Protein AF-A0A2W6DF46-F1 (afdb_monomer_lite)

pLDDT: mean 82.82, std 15.35, range [42.97, 96.5]

Radius of gyration: 14.91 Å; chains: 1; bounding box: 31×35×41 Å

Sequence (98 aa):
MARRPVRIRTDLEILARSDDLELLRAVQKGRVLRGPTGDDTAIMAGHYLDGDSIRLQLRWLVRDELIVMPISGPPSLAPRGRRLLTVANGEIAAPAPD

Structure (mmCIF, N/CA/C/O backbone):
data_AF-A0A2W6DF46-F1
#
_entry.id   AF-A0A2W6DF46-F1
#
loop_
_atom_site.group_PDB
_atom_site.id
_atom_site.type_symbol
_atom_site.label_atom_id
_atom_site.label_alt_id
_atom_site.label_comp_id
_atom_site.label_asym_id
_atom_site.label_entity_id
_atom_site.label_seq_id
_atom_site.pdbx_PDB_ins_code
_atom_site.Cartn_x
_atom_site.Cartn_y
_atom_site.Cartn_z
_atom_site.occupancy
_atom_site.B_iso_or_equiv
_atom_site.auth_seq_id
_atom_site.auth_comp_id
_atom_site.auth_asym_id
_atom_site.auth_atom_id
_atom_site.pdbx_PDB_model_num
ATOM 1 N N . MET A 1 1 ? -12.887 28.446 -13.295 1.00 54.44 1 MET A N 1
ATOM 2 C CA . MET A 1 1 ? -13.363 27.156 -12.746 1.00 54.44 1 MET A CA 1
ATOM 3 C C . MET A 1 1 ? -12.642 26.899 -11.431 1.00 54.44 1 MET A C 1
ATOM 5 O O . MET A 1 1 ? -11.432 26.712 -11.452 1.00 54.44 1 MET A O 1
ATOM 9 N N . ALA A 1 2 ? -13.334 26.960 -10.292 1.00 53.44 2 ALA A N 1
ATOM 10 C CA . ALA A 1 2 ? -12.725 26.618 -9.007 1.00 53.44 2 ALA A CA 1
ATOM 11 C C . ALA A 1 2 ? -12.440 25.105 -8.972 1.00 53.44 2 ALA A C 1
ATOM 13 O O . ALA A 1 2 ? -13.347 24.301 -9.185 1.00 53.44 2 ALA A O 1
ATOM 14 N N . ARG A 1 3 ? -11.181 24.702 -8.751 1.00 56.25 3 ARG A N 1
ATOM 15 C CA . ARG A 1 3 ? -10.835 23.292 -8.518 1.00 56.25 3 ARG A CA 1
ATOM 16 C C . ARG A 1 3 ? -11.441 22.878 -7.178 1.00 56.25 3 ARG A C 1
ATOM 18 O O . ARG A 1 3 ? -11.097 23.453 -6.150 1.00 56.25 3 ARG A O 1
ATOM 25 N N . ARG A 1 4 ? -12.348 21.898 -7.192 1.00 56.78 4 ARG A N 1
ATOM 26 C CA . ARG A 1 4 ? -12.908 21.298 -5.973 1.00 56.78 4 ARG A CA 1
ATOM 27 C C . ARG A 1 4 ? -11.746 20.765 -5.114 1.00 56.78 4 ARG A C 1
ATOM 29 O O . ARG A 1 4 ? -10.876 20.095 -5.679 1.00 56.78 4 ARG A O 1
ATOM 36 N N . PRO A 1 5 ? -11.690 21.059 -3.802 1.00 62.12 5 PRO A N 1
ATOM 37 C CA . PRO A 1 5 ? -10.628 20.544 -2.949 1.00 62.12 5 PRO A CA 1
ATOM 38 C C . PRO A 1 5 ? -10.674 19.018 -2.961 1.00 62.12 5 PRO A C 1
ATOM 40 O O . PRO A 1 5 ? -11.726 18.403 -2.773 1.00 62.12 5 PRO A O 1
ATOM 43 N N . VAL A 1 6 ? -9.530 18.410 -3.251 1.00 70.81 6 VAL A N 1
ATOM 44 C CA . VAL A 1 6 ? -9.389 16.959 -3.293 1.00 70.81 6 VAL A CA 1
ATOM 45 C C . VAL A 1 6 ? -9.236 16.474 -1.852 1.00 70.81 6 VAL A C 1
ATOM 47 O O . VAL A 1 6 ? -8.240 16.777 -1.205 1.00 70.81 6 VAL A O 1
ATOM 50 N N . ARG A 1 7 ? -10.243 15.762 -1.339 1.00 86.31 7 ARG A N 1
ATOM 51 C CA . ARG A 1 7 ? -10.276 15.246 0.039 1.00 86.31 7 ARG A CA 1
ATOM 52 C C . ARG A 1 7 ? -9.339 14.039 0.206 1.00 86.31 7 ARG A C 1
ATOM 54 O O . ARG A 1 7 ? -9.327 13.153 -0.649 1.00 86.31 7 ARG A O 1
ATOM 61 N N . ILE A 1 8 ? -8.608 14.002 1.325 1.00 89.00 8 ILE A N 1
ATOM 62 C CA . ILE A 1 8 ? -7.852 12.831 1.798 1.00 89.00 8 ILE A CA 1
ATOM 63 C C . ILE A 1 8 ? -8.842 11.797 2.346 1.00 89.00 8 ILE A C 1
ATOM 65 O O . ILE A 1 8 ? -9.727 12.145 3.134 1.00 89.00 8 ILE A O 1
ATOM 69 N N . ARG A 1 9 ? -8.705 10.538 1.919 1.00 91.69 9 ARG A N 1
ATOM 70 C CA . ARG A 1 9 ? -9.567 9.437 2.386 1.00 91.69 9 ARG A CA 1
ATOM 71 C C . ARG A 1 9 ? -9.285 9.098 3.852 1.00 91.69 9 ARG A C 1
ATOM 73 O O . ARG A 1 9 ? -8.132 9.163 4.281 1.00 91.69 9 ARG A O 1
ATOM 80 N N . THR A 1 10 ? -10.310 8.733 4.617 1.00 92.62 10 THR A N 1
ATOM 81 C CA . THR A 1 10 ? -10.173 8.295 6.019 1.00 92.62 10 THR A CA 1
ATOM 82 C C . THR A 1 10 ? -9.660 6.860 6.107 1.00 92.62 10 THR A C 1
ATOM 84 O O . THR A 1 10 ? -9.711 6.107 5.136 1.00 92.62 10 THR A O 1
ATOM 87 N N . ASP A 1 11 ? -9.175 6.465 7.285 1.00 92.06 11 ASP A N 1
ATOM 88 C CA . ASP A 1 11 ? -8.691 5.100 7.528 1.00 92.06 11 ASP A CA 1
ATOM 89 C C . ASP A 1 11 ? -9.785 4.054 7.264 1.00 92.06 11 ASP A C 1
ATOM 91 O O . ASP A 1 11 ? -9.522 3.049 6.612 1.00 92.06 11 ASP A O 1
ATOM 95 N N . LEU A 1 12 ? -11.027 4.328 7.680 1.00 89.62 12 LEU A N 1
ATOM 96 C CA . LEU A 1 12 ? -12.180 3.455 7.430 1.00 89.62 12 LEU A CA 1
ATOM 97 C C . LEU A 1 12 ? -12.507 3.330 5.935 1.00 89.62 12 LEU A C 1
ATOM 99 O O . LEU A 1 12 ? -12.769 2.229 5.455 1.00 89.62 12 LEU A O 1
ATOM 103 N N . GLU A 1 13 ? -12.450 4.435 5.184 1.00 92.38 13 GLU A N 1
ATOM 104 C CA . GLU A 1 13 ? -12.674 4.426 3.730 1.00 92.38 13 GLU A CA 1
ATOM 105 C C . GLU A 1 13 ? -11.617 3.593 2.992 1.00 92.38 13 GLU A C 1
ATOM 107 O O . GLU A 1 13 ? -11.927 2.973 1.976 1.00 92.38 13 GLU A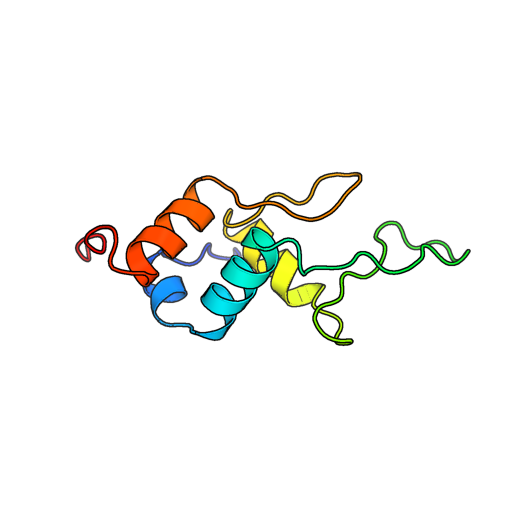 O 1
ATOM 112 N N . ILE A 1 14 ? -10.379 3.572 3.492 1.00 92.00 14 ILE A N 1
ATOM 113 C CA . ILE A 1 14 ? -9.282 2.786 2.916 1.00 92.00 14 ILE A CA 1
ATOM 114 C C . ILE A 1 14 ? -9.400 1.313 3.321 1.00 92.00 14 ILE A C 1
ATOM 116 O O . ILE A 1 14 ? -9.277 0.437 2.471 1.00 92.00 14 ILE A O 1
ATOM 120 N N . LEU A 1 15 ? -9.686 1.027 4.595 1.00 91.31 15 LEU A N 1
ATOM 121 C CA . LEU A 1 15 ? -9.873 -0.340 5.098 1.00 91.31 15 LEU A CA 1
ATOM 122 C C . LEU A 1 15 ? -11.040 -1.061 4.412 1.00 91.31 15 LEU A C 1
ATOM 124 O O . LEU A 1 15 ? -10.997 -2.278 4.253 1.00 91.31 15 LEU A O 1
ATOM 128 N N . ALA A 1 16 ? -12.054 -0.320 3.961 1.00 91.81 16 ALA A N 1
ATOM 129 C CA . ALA A 1 16 ? -13.174 -0.862 3.198 1.00 91.81 16 ALA A CA 1
ATOM 130 C C . ALA A 1 16 ? -12.815 -1.273 1.752 1.00 91.81 16 ALA A C 1
ATOM 132 O O . ALA A 1 16 ? -13.659 -1.843 1.060 1.00 91.81 16 ALA A O 1
ATOM 133 N N . ARG A 1 17 ? -11.602 -0.976 1.260 1.00 90.62 17 ARG A N 1
ATOM 134 C CA . ARG A 1 17 ? -11.185 -1.228 -0.129 1.00 90.62 17 ARG A CA 1
ATOM 135 C C . ARG A 1 17 ? -10.046 -2.245 -0.190 1.00 90.62 17 ARG A C 1
ATOM 137 O O . ARG A 1 17 ? -8.897 -1.922 0.107 1.00 90.62 17 ARG A O 1
ATOM 144 N N . SER A 1 18 ? -10.357 -3.457 -0.651 1.00 88.56 18 SER A N 1
ATOM 145 C CA . SER A 1 18 ? -9.386 -4.550 -0.827 1.00 88.56 18 SER A CA 1
ATOM 146 C C . SER A 1 18 ? -8.189 -4.143 -1.685 1.00 88.56 18 SER A C 1
ATOM 148 O O . SER A 1 18 ? -7.052 -4.393 -1.298 1.00 88.56 18 SER A O 1
ATOM 150 N N . ASP A 1 19 ? -8.433 -3.447 -2.795 1.00 92.44 19 ASP A N 1
ATOM 151 C CA . ASP A 1 19 ? -7.399 -3.131 -3.787 1.00 92.44 19 ASP A CA 1
ATOM 152 C C . ASP A 1 19 ? -6.323 -2.188 -3.228 1.00 92.44 19 ASP A C 1
ATOM 154 O O . ASP A 1 19 ? -5.136 -2.333 -3.524 1.00 92.44 19 ASP A O 1
ATOM 158 N N . ASP A 1 20 ? -6.722 -1.226 -2.385 1.00 93.31 20 ASP A N 1
ATOM 159 C CA . ASP A 1 20 ? -5.780 -0.311 -1.737 1.00 93.31 20 ASP A CA 1
ATOM 160 C C . ASP A 1 20 ? -4.885 -1.089 -0.755 1.00 93.31 20 ASP A C 1
ATOM 162 O O . ASP A 1 20 ? -3.668 -0.892 -0.725 1.00 93.31 20 ASP A O 1
ATOM 166 N N . LEU A 1 21 ? -5.460 -2.025 0.009 1.00 94.88 21 LEU A N 1
ATOM 167 C CA . LEU A 1 21 ? -4.716 -2.869 0.948 1.00 94.88 21 LEU A CA 1
ATOM 168 C C . LEU A 1 21 ? -3.781 -3.851 0.233 1.00 94.88 21 LEU A C 1
ATOM 170 O O . LEU A 1 21 ? -2.644 -4.047 0.663 1.00 94.88 21 LEU A O 1
ATOM 174 N N . GLU A 1 22 ? -4.221 -4.453 -0.868 1.00 94.75 22 GLU A N 1
ATOM 175 C CA . GLU A 1 22 ? -3.389 -5.331 -1.692 1.00 94.75 22 GLU A CA 1
ATOM 176 C C . GLU A 1 22 ? -2.204 -4.583 -2.296 1.00 94.75 22 GLU A C 1
ATOM 178 O O . GLU A 1 22 ? -1.071 -5.073 -2.243 1.00 94.75 22 GLU A O 1
ATOM 183 N N . LEU A 1 23 ? -2.429 -3.360 -2.778 1.00 94.81 23 LEU A N 1
ATOM 184 C CA . LEU A 1 23 ? -1.356 -2.525 -3.295 1.00 94.81 23 LEU A CA 1
ATOM 185 C C . LEU A 1 23 ? -0.376 -2.107 -2.189 1.00 94.81 23 LEU A C 1
ATOM 187 O O . LEU A 1 23 ? 0.837 -2.153 -2.398 1.00 94.81 23 LEU A O 1
ATOM 191 N N . LEU A 1 24 ? -0.857 -1.779 -0.986 1.00 95.94 24 LEU A N 1
ATOM 192 C CA . LEU A 1 24 ? 0.017 -1.525 0.165 1.00 95.94 24 LEU A CA 1
ATOM 193 C C . LEU A 1 24 ? 0.848 -2.763 0.535 1.00 95.94 24 LEU A C 1
ATOM 195 O O . LEU A 1 24 ? 2.047 -2.634 0.787 1.00 95.94 24 LEU A O 1
ATOM 199 N N . ARG A 1 25 ? 0.265 -3.970 0.501 1.00 96.12 25 ARG A N 1
ATOM 200 C CA . ARG A 1 25 ? 1.008 -5.231 0.698 1.00 96.12 25 ARG A CA 1
ATOM 201 C C . ARG A 1 25 ? 2.050 -5.449 -0.398 1.00 96.12 25 ARG A C 1
ATOM 203 O O . ARG A 1 25 ? 3.153 -5.908 -0.107 1.00 96.12 25 ARG A O 1
ATOM 210 N N . ALA A 1 26 ? 1.735 -5.119 -1.650 1.00 95.38 26 ALA A N 1
ATOM 211 C CA . ALA A 1 26 ? 2.684 -5.214 -2.756 1.00 95.38 26 ALA A CA 1
ATOM 212 C C . ALA A 1 26 ? 3.870 -4.254 -2.573 1.00 95.38 26 ALA A C 1
ATOM 214 O O . ALA A 1 26 ? 5.017 -4.658 -2.770 1.00 95.38 26 ALA A O 1
ATOM 215 N N . VAL A 1 27 ? 3.611 -3.021 -2.123 1.00 94.88 27 VAL A N 1
ATOM 216 C CA . VAL A 1 27 ? 4.650 -2.043 -1.760 1.00 94.88 27 VAL A CA 1
ATOM 217 C C . VAL A 1 27 ? 5.492 -2.551 -0.588 1.00 94.88 27 VAL A C 1
ATOM 219 O O . VAL A 1 27 ? 6.716 -2.529 -0.670 1.00 94.88 27 VAL A O 1
ATOM 222 N N . GLN A 1 28 ? 4.866 -3.078 0.470 1.00 95.81 28 GLN A N 1
ATOM 223 C CA . GLN A 1 28 ? 5.567 -3.652 1.628 1.00 95.81 28 GLN A CA 1
ATOM 224 C C . GLN A 1 28 ? 6.533 -4.773 1.230 1.00 95.81 28 GLN A C 1
ATOM 226 O O . GLN A 1 28 ? 7.640 -4.856 1.752 1.00 95.81 28 GLN A O 1
ATOM 231 N N . LYS A 1 29 ? 6.107 -5.629 0.297 1.00 94.44 29 LYS A N 1
ATOM 232 C CA . LYS A 1 29 ? 6.884 -6.765 -0.211 1.00 94.44 29 LYS A CA 1
ATOM 233 C C . LYS A 1 29 ? 7.898 -6.373 -1.292 1.00 94.44 29 LYS A C 1
ATOM 235 O O . LYS A 1 29 ? 8.555 -7.256 -1.833 1.00 94.44 29 LYS A O 1
ATOM 240 N N . GLY A 1 30 ? 7.994 -5.091 -1.656 1.00 91.88 30 GLY A N 1
ATOM 241 C CA . GLY A 1 30 ? 8.889 -4.624 -2.718 1.00 91.88 30 GLY A CA 1
ATOM 242 C C . GLY A 1 30 ? 8.545 -5.168 -4.110 1.00 91.88 30 GLY A C 1
ATOM 243 O O . GLY A 1 30 ? 9.417 -5.236 -4.968 1.00 91.88 30 GLY A O 1
ATOM 244 N N . ARG A 1 31 ? 7.288 -5.570 -4.351 1.00 92.31 31 ARG A N 1
ATOM 245 C CA . ARG A 1 31 ? 6.840 -6.142 -5.639 1.00 92.31 31 ARG A CA 1
ATOM 246 C C . ARG A 1 31 ? 6.584 -5.093 -6.720 1.00 92.31 31 ARG A C 1
ATOM 248 O O . ARG A 1 31 ? 6.400 -5.446 -7.879 1.00 92.31 31 ARG A O 1
ATOM 255 N N . VAL A 1 32 ? 6.541 -3.816 -6.345 1.00 88.94 32 VAL A N 1
ATOM 256 C CA . VAL A 1 32 ? 6.354 -2.713 -7.289 1.00 88.94 32 VAL A CA 1
ATOM 257 C C . VAL A 1 32 ? 7.666 -2.439 -8.012 1.00 88.94 32 VAL A C 1
ATOM 259 O O . VAL A 1 32 ? 8.632 -1.963 -7.415 1.00 88.94 32 VAL A O 1
ATOM 262 N N . LEU A 1 33 ? 7.679 -2.717 -9.312 1.00 83.62 33 LEU A N 1
ATOM 263 C CA . LEU A 1 33 ? 8.840 -2.538 -10.168 1.00 83.62 33 LEU A CA 1
ATOM 264 C C . LEU A 1 33 ? 8.809 -1.168 -10.840 1.00 83.62 33 LEU A C 1
ATOM 266 O O . LEU A 1 33 ? 7.757 -0.661 -11.236 1.00 83.62 33 LEU A O 1
ATOM 270 N N . ARG A 1 34 ? 9.989 -0.578 -11.010 1.00 76.75 34 ARG A N 1
ATOM 271 C CA . ARG A 1 34 ? 10.179 0.622 -11.824 1.00 76.75 34 ARG A CA 1
ATOM 272 C C . ARG A 1 34 ? 10.537 0.182 -13.241 1.00 76.75 34 ARG A C 1
ATOM 274 O O . ARG A 1 34 ? 11.511 -0.541 -13.425 1.00 76.75 34 ARG A O 1
ATOM 281 N N . GLY A 1 35 ? 9.749 0.597 -14.225 1.00 69.81 35 GLY A N 1
ATOM 282 C CA . GLY A 1 35 ? 10.037 0.329 -15.631 1.00 69.81 35 GLY A CA 1
ATOM 283 C C . GLY A 1 35 ? 11.297 1.060 -16.107 1.00 69.81 35 GLY A C 1
ATOM 284 O O . GLY A 1 35 ? 11.697 2.054 -15.487 1.00 69.81 35 GLY A O 1
ATOM 285 N N . PRO A 1 36 ? 11.923 0.593 -17.201 1.00 61.88 36 PRO A N 1
ATOM 286 C CA . PRO A 1 36 ? 13.083 1.255 -17.779 1.00 61.88 36 PRO A CA 1
ATOM 287 C C . PRO A 1 36 ? 12.737 2.700 -18.158 1.00 61.88 36 PRO A C 1
ATOM 289 O O . PRO A 1 36 ? 11.701 2.975 -18.764 1.00 61.88 36 PRO A O 1
ATOM 292 N N . THR A 1 37 ? 13.610 3.633 -17.781 1.00 57.91 37 THR A N 1
ATOM 293 C CA . THR A 1 37 ? 13.614 5.008 -18.290 1.00 57.91 37 THR A CA 1
ATOM 294 C C . THR A 1 37 ? 14.104 4.974 -19.736 1.00 57.91 37 THR A C 1
ATOM 296 O O . THR A 1 37 ? 15.287 5.175 -19.982 1.00 57.91 37 THR A O 1
ATOM 299 N N . GLY A 1 38 ? 13.225 4.614 -20.672 1.00 48.25 38 GLY A N 1
ATOM 300 C CA . GLY A 1 38 ? 13.492 4.767 -22.102 1.00 48.25 38 GLY A CA 1
ATOM 301 C C . GLY A 1 38 ? 13.551 6.250 -22.474 1.00 48.25 38 GLY A C 1
ATOM 302 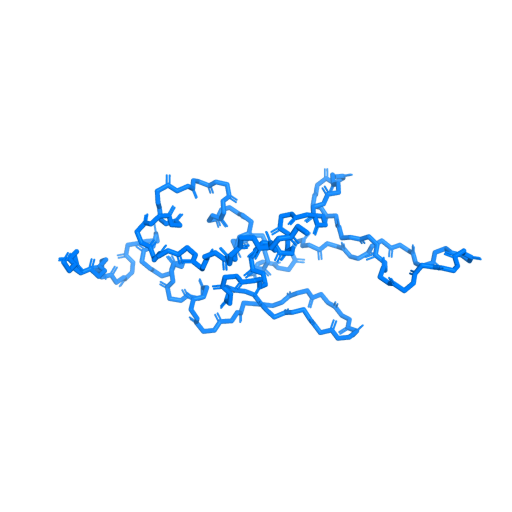O O . GLY A 1 38 ? 12.791 7.040 -21.917 1.00 48.25 38 GLY A O 1
ATOM 303 N N . ASP A 1 39 ? 14.468 6.586 -23.379 1.00 44.59 39 ASP A N 1
ATOM 304 C CA . ASP A 1 39 ? 14.960 7.897 -23.844 1.00 44.59 39 ASP A CA 1
ATOM 305 C C . ASP A 1 39 ? 13.940 8.941 -24.365 1.00 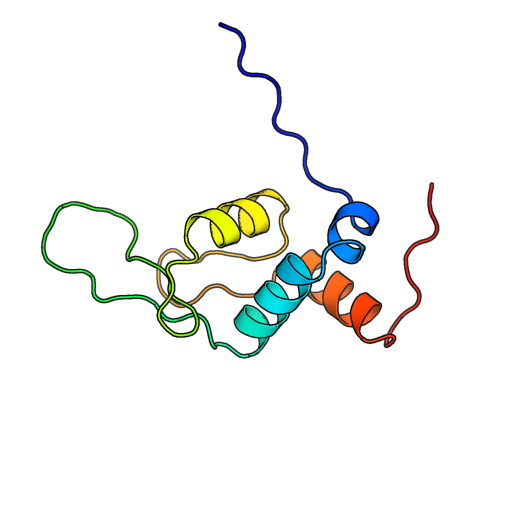44.59 39 ASP A C 1
ATOM 307 O O . ASP A 1 39 ? 14.271 9.760 -25.213 1.00 44.59 39 ASP A O 1
ATOM 311 N N . ASP A 1 40 ? 12.721 9.013 -23.836 1.00 43.09 40 ASP A N 1
ATOM 312 C CA . ASP A 1 40 ? 11.784 10.088 -24.167 1.00 43.09 40 ASP A CA 1
ATOM 313 C C . ASP A 1 40 ? 11.299 10.796 -22.905 1.00 43.09 40 ASP A C 1
ATOM 315 O O . ASP A 1 40 ? 10.428 10.308 -22.191 1.00 43.09 40 ASP A O 1
ATOM 319 N N . THR A 1 41 ? 11.925 11.944 -22.616 1.00 42.97 41 THR A N 1
ATOM 320 C CA . THR A 1 41 ? 11.357 13.168 -22.001 1.00 42.97 41 THR A CA 1
ATOM 321 C C . THR A 1 41 ? 10.169 13.050 -21.020 1.00 42.97 41 THR A C 1
ATOM 323 O O . THR A 1 41 ? 9.330 13.943 -20.927 1.00 42.97 41 THR A O 1
ATOM 326 N N . ALA A 1 42 ? 10.111 12.013 -20.187 1.00 43.53 42 ALA A N 1
ATOM 327 C CA . ALA A 1 42 ? 9.090 11.854 -19.161 1.00 43.53 42 ALA A CA 1
ATOM 328 C C . ALA A 1 42 ? 9.755 11.563 -17.818 1.00 43.53 42 ALA A C 1
ATOM 330 O O . ALA A 1 42 ? 9.948 10.425 -17.392 1.00 43.53 42 ALA A O 1
ATOM 331 N N . ILE A 1 43 ? 10.076 12.648 -17.116 1.00 47.12 43 ILE A N 1
ATOM 332 C CA . ILE A 1 43 ? 10.267 12.669 -15.668 1.00 47.12 43 ILE A CA 1
ATOM 333 C C . ILE A 1 43 ? 9.145 11.805 -15.060 1.00 47.12 43 ILE A C 1
ATOM 335 O O . ILE A 1 43 ? 7.977 12.182 -15.150 1.00 47.12 43 ILE A O 1
ATOM 339 N N . MET A 1 44 ? 9.504 10.653 -14.478 1.00 52.59 44 MET A N 1
ATOM 340 C CA . MET A 1 44 ? 8.661 9.586 -13.889 1.00 52.59 44 MET A CA 1
ATOM 341 C C . MET A 1 44 ? 8.579 8.312 -14.745 1.00 52.59 44 MET A C 1
ATOM 343 O O . MET A 1 44 ? 7.580 8.062 -15.419 1.00 52.59 44 MET A O 1
ATOM 347 N N . ALA A 1 45 ? 9.595 7.455 -14.610 1.00 60.81 45 ALA A N 1
ATOM 348 C CA . ALA A 1 45 ? 9.521 6.044 -14.988 1.00 60.81 45 ALA A CA 1
ATOM 349 C C . ALA A 1 45 ? 8.192 5.407 -14.530 1.00 60.81 45 ALA A C 1
ATOM 351 O O . ALA A 1 45 ? 7.733 5.648 -13.405 1.00 60.81 45 ALA A O 1
ATOM 352 N N . GLY A 1 46 ? 7.568 4.610 -15.400 1.00 76.31 46 GLY A N 1
ATOM 353 C CA . GLY A 1 46 ? 6.337 3.890 -15.072 1.00 76.31 46 GLY A CA 1
ATOM 354 C C . GLY A 1 46 ? 6.552 2.934 -13.896 1.00 76.31 46 GLY A C 1
ATOM 355 O O . GLY A 1 46 ? 7.612 2.325 -13.788 1.00 76.31 46 GLY A O 1
ATOM 356 N N . HIS A 1 47 ? 5.564 2.814 -13.011 1.00 86.38 47 HIS A N 1
ATOM 357 C CA . HIS A 1 47 ? 5.563 1.797 -11.959 1.00 86.38 47 HIS A CA 1
ATOM 358 C C . HIS A 1 47 ? 4.623 0.671 -12.361 1.00 86.38 47 HIS A C 1
ATOM 360 O O . HIS A 1 47 ? 3.513 0.945 -12.831 1.00 86.38 47 HIS A O 1
ATOM 366 N N . TYR A 1 48 ? 5.072 -0.561 -12.149 1.00 88.38 48 TYR A N 1
ATOM 367 C CA . TYR A 1 48 ? 4.382 -1.764 -12.578 1.00 88.38 48 TYR A CA 1
ATOM 368 C C . TYR A 1 48 ? 4.221 -2.751 -11.426 1.00 88.38 48 TYR A C 1
ATOM 370 O O . TYR A 1 48 ? 5.102 -2.874 -10.572 1.00 88.38 48 TYR A O 1
ATOM 378 N N . LEU A 1 49 ? 3.103 -3.465 -11.431 1.00 90.25 49 LEU A N 1
ATOM 379 C CA . LEU A 1 49 ? 2.843 -4.608 -10.567 1.00 90.25 49 LEU A CA 1
ATOM 380 C C . LEU A 1 49 ? 2.273 -5.717 -11.444 1.00 90.25 49 LEU A C 1
ATOM 382 O O . LEU A 1 49 ? 1.297 -5.488 -12.143 1.00 90.25 49 LEU A O 1
ATOM 386 N N . ASP A 1 50 ? 2.923 -6.880 -11.444 1.00 88.44 50 ASP A N 1
ATOM 387 C CA . ASP A 1 50 ? 2.497 -8.059 -12.213 1.00 88.44 50 ASP A CA 1
ATOM 388 C C . ASP A 1 50 ? 2.255 -7.790 -13.719 1.00 88.44 50 ASP A C 1
ATOM 390 O O . ASP A 1 50 ? 1.457 -8.454 -14.366 1.00 88.44 50 ASP A O 1
ATOM 394 N N . GLY A 1 51 ? 2.993 -6.830 -14.292 1.00 85.06 51 GLY A N 1
ATOM 395 C CA . GLY A 1 51 ? 2.903 -6.436 -15.705 1.00 85.06 51 GLY A CA 1
ATOM 396 C C . GLY A 1 51 ? 1.991 -5.235 -15.976 1.00 85.06 51 GLY A C 1
ATOM 397 O O . GLY A 1 51 ? 2.138 -4.591 -17.014 1.00 85.06 51 GLY A O 1
ATOM 398 N N . ASP A 1 52 ? 1.139 -4.856 -15.024 1.00 87.44 52 ASP A N 1
ATOM 399 C CA . ASP A 1 52 ? 0.191 -3.754 -15.175 1.00 87.44 52 ASP A CA 1
ATOM 400 C C . ASP A 1 52 ? 0.747 -2.425 -14.668 1.00 87.44 52 ASP A C 1
ATOM 402 O O . ASP A 1 52 ? 1.434 -2.353 -13.645 1.00 87.44 52 ASP A O 1
ATOM 406 N N . SER A 1 53 ? 0.417 -1.331 -15.363 1.00 88.12 53 SER A N 1
ATOM 407 C CA . SER A 1 53 ? 0.780 0.012 -14.906 1.00 88.12 53 SER A CA 1
ATOM 408 C C . SER A 1 53 ? -0.100 0.446 -13.734 1.00 88.12 53 SER A C 1
ATOM 410 O O . SER A 1 53 ? -1.315 0.575 -13.863 1.00 88.12 53 SER A O 1
ATOM 412 N N . ILE A 1 54 ? 0.532 0.768 -12.605 1.00 90.56 54 ILE A N 1
ATOM 413 C CA . ILE A 1 54 ? -0.146 1.177 -11.361 1.00 90.56 54 ILE A CA 1
ATOM 414 C C . ILE A 1 54 ? 0.091 2.653 -11.005 1.00 90.56 54 ILE A C 1
ATOM 416 O O . ILE A 1 54 ? -0.034 3.078 -9.854 1.00 90.56 54 ILE A O 1
ATOM 420 N N . ARG A 1 55 ? 0.479 3.472 -11.991 1.00 87.25 55 ARG A N 1
ATOM 421 C CA . ARG A 1 55 ? 0.905 4.867 -11.775 1.00 87.25 55 ARG A CA 1
ATOM 422 C C . ARG A 1 55 ? -0.177 5.732 -11.120 1.00 87.25 55 ARG A C 1
ATOM 424 O O . ARG A 1 55 ? 0.146 6.579 -10.286 1.00 87.25 55 ARG A O 1
ATOM 431 N N . LEU A 1 56 ? -1.440 5.567 -11.515 1.00 89.00 56 LEU A N 1
ATOM 432 C CA . LEU A 1 56 ? -2.547 6.359 -10.969 1.00 89.00 56 LEU A CA 1
ATOM 433 C C . LEU A 1 56 ? -2.873 5.942 -9.534 1.00 89.00 56 LEU A C 1
ATOM 435 O O . LEU A 1 56 ? -3.042 6.799 -8.670 1.00 89.00 56 LEU A O 1
ATOM 439 N N . GLN A 1 57 ? -2.862 4.640 -9.275 1.00 91.94 57 GLN A N 1
ATOM 440 C CA . GLN A 1 57 ? -3.116 4.046 -7.972 1.00 91.94 57 GLN A CA 1
ATOM 441 C C . GLN A 1 57 ? -2.052 4.497 -6.965 1.00 91.94 57 GLN A C 1
ATOM 443 O O . GLN A 1 57 ? -2.392 5.009 -5.900 1.00 91.94 57 GLN A O 1
ATOM 448 N N . LEU A 1 58 ? -0.763 4.447 -7.331 1.00 91.38 58 LEU A N 1
ATOM 449 C CA . LEU A 1 58 ? 0.314 4.961 -6.475 1.00 91.38 58 LEU A CA 1
ATOM 450 C C . LEU A 1 58 ? 0.174 6.461 -6.197 1.00 91.38 58 LEU A C 1
ATOM 452 O O . LEU A 1 58 ? 0.417 6.893 -5.074 1.00 91.38 58 LEU A O 1
ATOM 456 N N . ARG A 1 59 ? -0.259 7.270 -7.175 1.00 90.38 59 ARG A N 1
ATOM 457 C CA . ARG A 1 59 ? -0.527 8.699 -6.937 1.00 90.38 59 ARG A CA 1
ATOM 458 C C . ARG A 1 59 ? -1.629 8.914 -5.904 1.00 90.38 59 ARG A C 1
ATOM 460 O O . ARG A 1 59 ? -1.516 9.841 -5.107 1.00 90.38 59 ARG A O 1
ATOM 467 N N . TRP A 1 60 ? -2.675 8.091 -5.908 1.00 91.38 60 TRP A N 1
ATOM 468 C CA . TRP A 1 60 ? -3.724 8.171 -4.892 1.00 91.38 60 TRP A CA 1
ATOM 469 C C . TRP A 1 60 ? -3.204 7.769 -3.514 1.00 91.38 60 TRP A C 1
ATOM 471 O O . TRP A 1 60 ? -3.443 8.497 -2.558 1.00 91.38 60 TRP A O 1
ATOM 481 N N . LEU A 1 61 ? -2.414 6.697 -3.416 1.00 93.81 61 LEU A N 1
ATOM 482 C CA . LEU A 1 61 ? -1.808 6.291 -2.145 1.00 93.81 61 LEU A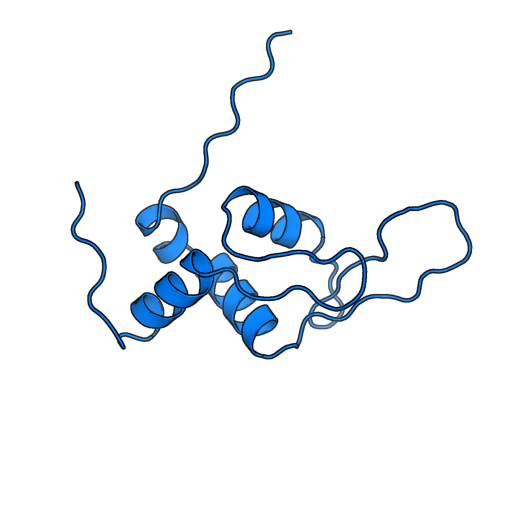 CA 1
ATOM 483 C C . LEU A 1 61 ? -0.822 7.335 -1.591 1.00 93.81 61 LEU A C 1
ATOM 485 O O . LEU A 1 61 ? -0.806 7.562 -0.386 1.00 93.81 61 LEU A O 1
ATOM 489 N N . VAL A 1 62 ? -0.027 7.994 -2.445 1.00 93.81 62 VAL A N 1
ATOM 490 C CA . VAL A 1 62 ? 0.840 9.118 -2.035 1.00 93.81 62 VAL A CA 1
ATOM 491 C C . VAL A 1 62 ? -0.003 10.283 -1.527 1.00 93.81 62 VAL A C 1
ATOM 493 O O . VAL A 1 62 ? 0.304 10.855 -0.487 1.00 93.81 62 VAL A O 1
ATOM 496 N N . ARG A 1 63 ? -1.079 10.629 -2.246 1.00 92.12 63 ARG A N 1
ATOM 497 C CA . ARG A 1 63 ? -1.981 11.721 -1.862 1.00 92.12 63 ARG A CA 1
ATOM 498 C C . ARG A 1 63 ? -2.629 11.476 -0.501 1.00 92.12 63 ARG A C 1
ATOM 500 O O . ARG A 1 63 ? -2.814 12.423 0.250 1.00 92.12 63 ARG A O 1
ATOM 507 N N . ASP A 1 64 ? -2.983 10.230 -0.201 1.00 94.00 64 ASP A N 1
ATOM 508 C CA . ASP A 1 64 ? -3.558 9.854 1.091 1.00 94.00 64 ASP A CA 1
ATOM 509 C C . ASP A 1 64 ? -2.483 9.539 2.156 1.00 94.00 64 ASP A C 1
ATOM 511 O O . ASP A 1 64 ? -2.806 9.024 3.227 1.00 94.00 64 ASP A O 1
ATOM 515 N N . GLU A 1 65 ? -1.212 9.857 1.878 1.00 94.75 65 GLU A N 1
ATOM 516 C CA . GLU A 1 65 ? -0.064 9.704 2.786 1.00 94.75 65 GLU A CA 1
ATOM 517 C C . GLU A 1 65 ? 0.176 8.258 3.251 1.00 94.75 65 GLU A C 1
ATOM 519 O O . GLU A 1 65 ? 0.655 7.995 4.355 1.00 94.75 65 GLU A O 1
ATOM 524 N N . LEU A 1 66 ? -0.164 7.285 2.405 1.00 96.44 66 LEU A N 1
ATOM 525 C CA . LEU A 1 66 ? -0.034 5.858 2.711 1.00 96.44 66 LEU A CA 1
ATOM 526 C C . LEU A 1 66 ? 1.316 5.293 2.272 1.00 96.44 66 LEU A C 1
ATOM 528 O O . LEU A 1 66 ? 1.839 4.358 2.883 1.00 96.44 66 LEU A O 1
ATOM 532 N N . ILE A 1 67 ? 1.909 5.891 1.242 1.00 95.94 67 ILE A N 1
ATOM 533 C CA . ILE A 1 67 ? 3.231 5.537 0.731 1.00 95.94 67 ILE A CA 1
ATOM 534 C C . ILE A 1 67 ? 4.064 6.793 0.493 1.00 95.94 67 ILE A C 1
ATOM 536 O O . ILE A 1 67 ? 3.535 7.873 0.238 1.00 95.94 67 ILE A O 1
ATOM 540 N N . VAL A 1 68 ? 5.380 6.626 0.518 1.00 93.62 68 VAL A N 1
ATOM 541 C CA . VAL A 1 68 ? 6.351 7.630 0.093 1.00 93.62 68 VAL A CA 1
ATOM 542 C C . VAL A 1 68 ? 6.930 7.200 -1.250 1.00 93.62 68 VAL A C 1
ATOM 544 O O . VAL A 1 68 ? 7.385 6.066 -1.410 1.00 93.62 68 VAL A O 1
ATOM 547 N N . MET A 1 69 ? 6.918 8.125 -2.207 1.00 89.81 69 MET A N 1
ATOM 548 C CA . MET A 1 69 ? 7.553 7.988 -3.516 1.00 89.81 69 MET A CA 1
ATOM 549 C C . MET A 1 69 ? 8.894 8.733 -3.495 1.00 89.81 69 MET A C 1
ATOM 551 O O . MET A 1 69 ? 8.891 9.963 -3.588 1.00 89.81 69 MET A O 1
ATOM 555 N N . PRO A 1 70 ? 10.037 8.041 -3.355 1.00 84.06 70 PRO A N 1
ATOM 556 C CA . PRO A 1 70 ? 11.332 8.702 -3.435 1.00 84.06 70 PRO A CA 1
ATOM 557 C C . PRO A 1 70 ? 11.633 9.150 -4.875 1.00 84.06 70 PRO A C 1
ATOM 559 O O . PRO A 1 70 ? 11.075 8.630 -5.842 1.00 84.06 70 PRO A O 1
ATOM 562 N N . ILE A 1 71 ? 12.546 10.116 -5.022 1.00 77.88 71 ILE A N 1
ATOM 563 C CA . ILE A 1 71 ? 13.013 10.601 -6.336 1.00 77.88 71 ILE A CA 1
ATOM 564 C C . ILE A 1 71 ? 13.643 9.449 -7.139 1.00 77.88 71 ILE A C 1
ATOM 566 O O . ILE A 1 71 ? 13.451 9.335 -8.352 1.00 77.88 71 ILE A O 1
ATOM 570 N N . SER A 1 72 ? 14.372 8.577 -6.443 1.00 75.69 72 SER A N 1
ATOM 571 C CA . SER A 1 72 ? 14.988 7.365 -6.969 1.00 75.69 72 SER A CA 1
ATOM 572 C C . SER A 1 72 ? 14.640 6.163 -6.088 1.00 75.69 72 SER A C 1
ATOM 574 O O . SER A 1 72 ? 14.551 6.274 -4.868 1.00 75.69 72 SER A O 1
ATOM 576 N N . GLY A 1 73 ? 14.459 5.002 -6.720 1.00 78.94 73 GLY A N 1
ATOM 577 C CA . GLY A 1 73 ? 14.126 3.753 -6.033 1.00 78.94 73 GLY A CA 1
ATOM 578 C C . GLY A 1 73 ? 12.627 3.428 -6.000 1.00 78.94 73 GLY A C 1
ATOM 579 O O . GLY A 1 73 ? 11.818 4.160 -6.578 1.00 78.94 73 GLY A O 1
ATOM 580 N N . PRO A 1 74 ? 12.263 2.287 -5.390 1.00 85.19 74 PRO A N 1
ATOM 581 C CA . PRO A 1 74 ? 10.880 1.839 -5.294 1.00 85.19 74 PRO A CA 1
ATOM 582 C C . PRO A 1 74 ? 10.091 2.651 -4.250 1.00 85.19 74 PRO A C 1
ATOM 584 O O . PRO A 1 74 ? 10.683 3.218 -3.326 1.00 85.19 74 PRO A O 1
ATOM 587 N N . PRO A 1 75 ? 8.751 2.693 -4.350 1.00 92.19 75 PRO A N 1
ATOM 588 C CA . PRO A 1 75 ? 7.915 3.250 -3.294 1.00 92.19 75 PRO A CA 1
ATOM 589 C C . PRO A 1 75 ? 8.082 2.467 -1.986 1.00 92.19 75 PRO A C 1
ATOM 591 O O . PRO A 1 75 ? 8.359 1.268 -1.988 1.00 92.19 75 PRO A O 1
ATOM 594 N N . SER A 1 76 ? 7.859 3.140 -0.861 1.00 94.81 76 SER A N 1
ATOM 595 C CA . SER A 1 76 ? 7.890 2.530 0.473 1.00 94.81 76 SER A CA 1
ATOM 596 C C . SER A 1 76 ? 6.670 2.939 1.292 1.00 94.81 76 SER A C 1
ATOM 598 O O . SER A 1 76 ? 6.033 3.952 1.007 1.00 94.81 76 SER A O 1
ATOM 600 N N . LEU A 1 77 ? 6.312 2.159 2.313 1.00 96.50 77 LEU A N 1
ATOM 601 C CA . LEU A 1 77 ? 5.179 2.502 3.174 1.00 96.50 77 LEU A CA 1
ATOM 602 C C . LEU A 1 77 ? 5.492 3.716 4.054 1.00 96.50 77 LEU A C 1
ATOM 604 O O . LEU A 1 77 ? 6.505 3.728 4.764 1.00 96.50 77 LEU A O 1
ATOM 608 N N . ALA A 1 78 ? 4.561 4.667 4.092 1.00 96.44 78 ALA A N 1
ATOM 609 C CA . ALA A 1 78 ? 4.527 5.726 5.093 1.00 96.44 78 ALA A CA 1
ATOM 610 C C . ALA A 1 78 ? 3.996 5.181 6.441 1.00 96.44 78 ALA A C 1
ATOM 612 O O . ALA A 1 78 ? 3.381 4.108 6.465 1.00 96.44 78 ALA A O 1
ATOM 613 N N . PRO A 1 79 ? 4.183 5.893 7.573 1.00 96.50 79 PRO A N 1
ATOM 614 C CA . PRO A 1 79 ? 3.704 5.440 8.883 1.00 96.50 79 PRO A CA 1
ATOM 615 C C . PRO A 1 79 ? 2.209 5.087 8.910 1.00 96.50 79 PRO A C 1
ATOM 617 O O . PRO A 1 79 ? 1.835 4.045 9.449 1.00 96.50 79 PRO A O 1
ATOM 620 N N . ARG A 1 80 ? 1.364 5.901 8.260 1.00 95.00 80 ARG A N 1
ATOM 621 C CA . ARG A 1 80 ? -0.082 5.659 8.161 1.00 95.00 80 ARG A CA 1
ATOM 622 C C . ARG A 1 80 ? -0.406 4.378 7.387 1.00 95.00 80 ARG A C 1
ATOM 624 O O . ARG A 1 80 ? -1.180 3.558 7.868 1.00 95.00 80 ARG A O 1
ATOM 631 N N . GLY A 1 81 ? 0.235 4.159 6.237 1.00 95.75 81 GLY A N 1
ATOM 632 C CA . GLY A 1 81 ? 0.059 2.934 5.449 1.00 95.75 81 GLY A CA 1
ATOM 633 C C . GLY A 1 81 ? 0.492 1.668 6.195 1.00 95.75 81 GLY A C 1
ATOM 634 O O . GLY A 1 81 ? -0.195 0.652 6.115 1.00 95.75 81 GLY A O 1
ATOM 635 N N . ARG A 1 82 ? 1.578 1.733 6.984 1.00 95.56 82 ARG A N 1
ATOM 636 C CA . ARG A 1 82 ? 1.995 0.618 7.860 1.00 95.56 82 ARG A CA 1
ATOM 637 C C . ARG A 1 82 ? 0.925 0.302 8.895 1.00 95.56 82 ARG A C 1
ATOM 639 O O . ARG A 1 82 ? 0.527 -0.850 9.009 1.00 95.56 82 ARG A O 1
ATOM 646 N N . ARG A 1 83 ? 0.425 1.326 9.596 1.00 93.62 83 ARG A N 1
ATOM 647 C CA . ARG A 1 83 ? -0.633 1.168 10.601 1.00 93.62 83 ARG A CA 1
ATOM 648 C C . ARG A 1 83 ? -1.884 0.521 10.007 1.00 93.62 83 ARG A C 1
ATOM 650 O O . ARG A 1 83 ? -2.427 -0.395 10.613 1.00 93.62 83 ARG A O 1
ATOM 657 N N . LEU A 1 84 ? -2.324 0.966 8.829 1.00 93.44 84 LEU A N 1
ATOM 658 C CA . LEU A 1 84 ? -3.500 0.400 8.165 1.00 93.44 84 LEU A CA 1
ATOM 659 C C . LEU A 1 84 ? -3.324 -1.074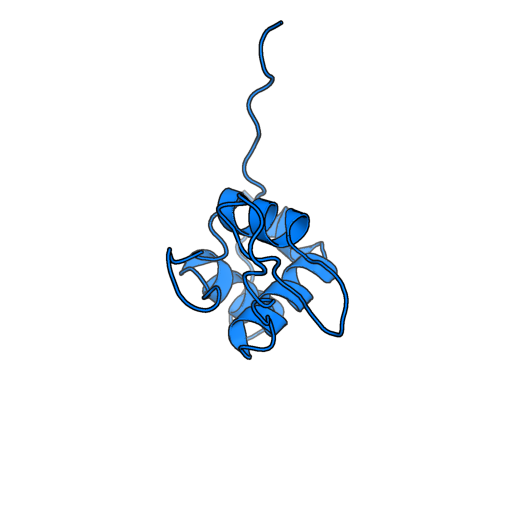 7.797 1.00 93.44 84 LEU A C 1
ATOM 661 O O . LEU A 1 84 ? -4.262 -1.847 7.965 1.00 93.44 84 LEU A O 1
ATOM 665 N N . LEU A 1 85 ? -2.135 -1.486 7.349 1.00 93.50 85 LEU A N 1
ATOM 666 C CA . LEU A 1 85 ? -1.855 -2.903 7.113 1.00 93.50 85 LEU A CA 1
ATOM 667 C C . LEU A 1 85 ? -1.877 -3.721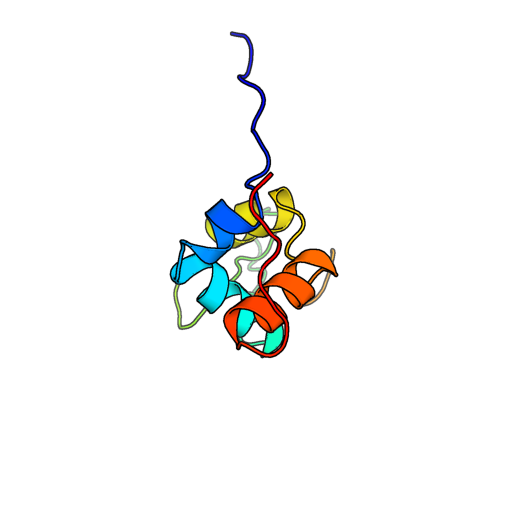 8.406 1.00 93.50 85 LEU A C 1
ATOM 669 O O . LEU A 1 85 ? -2.463 -4.797 8.417 1.00 93.50 85 LEU A O 1
ATOM 673 N N . THR A 1 86 ? -1.303 -3.204 9.493 1.00 92.44 86 THR A N 1
ATOM 674 C CA . THR A 1 86 ? -1.355 -3.845 10.817 1.00 92.44 86 THR A CA 1
ATOM 675 C C . THR A 1 86 ? -2.808 -4.024 11.285 1.00 92.44 86 THR A C 1
ATOM 677 O O . THR A 1 86 ? -3.177 -5.108 11.731 1.00 92.44 86 THR A O 1
ATOM 680 N N . VAL A 1 87 ? -3.673 -3.013 11.106 1.00 91.69 87 VAL A N 1
ATOM 681 C CA . VAL A 1 87 ? -5.124 -3.137 11.372 1.00 91.69 87 VAL A CA 1
ATOM 682 C C . VAL A 1 87 ? -5.757 -4.204 10.474 1.00 91.69 87 VAL A C 1
ATOM 684 O O . VAL A 1 87 ? -6.452 -5.091 10.961 1.00 91.69 87 VAL A O 1
ATOM 687 N N . ALA A 1 88 ? -5.511 -4.145 9.163 1.00 90.31 88 ALA A N 1
ATOM 688 C CA . ALA A 1 88 ? -6.105 -5.059 8.187 1.00 90.31 88 ALA A CA 1
ATOM 689 C C . ALA A 1 88 ? -5.673 -6.523 8.373 1.00 90.31 88 ALA A C 1
ATOM 691 O O . ALA A 1 88 ? -6.396 -7.434 7.976 1.00 90.31 88 ALA A O 1
ATOM 692 N N . ASN A 1 89 ? -4.501 -6.756 8.964 1.00 88.62 89 ASN A N 1
ATOM 693 C CA . ASN A 1 89 ? -4.012 -8.086 9.317 1.00 88.62 89 ASN A CA 1
ATOM 694 C C . ASN A 1 89 ? -4.561 -8.590 10.665 1.00 88.62 89 ASN A C 1
ATOM 696 O O . ASN A 1 89 ? -4.279 -9.723 11.044 1.00 88.62 89 ASN A O 1
ATOM 700 N N . GLY A 1 90 ? -5.325 -7.769 11.396 1.00 87.38 90 GLY A N 1
ATOM 701 C CA . GLY A 1 90 ? -5.835 -8.101 12.728 1.00 87.38 90 GLY A CA 1
ATOM 702 C C . GLY A 1 90 ? -4.780 -8.033 13.835 1.00 87.38 90 GLY A C 1
ATOM 703 O O . GLY A 1 90 ? -5.011 -8.536 14.930 1.00 87.38 90 GLY A O 1
ATOM 704 N N . GLU A 1 91 ? -3.624 -7.419 13.570 1.00 80.94 91 GLU A N 1
ATOM 705 C CA . GLU A 1 91 ? -2.530 -7.294 14.541 1.00 80.94 91 GLU A CA 1
ATOM 706 C C . GLU A 1 91 ? -2.826 -6.209 15.593 1.00 80.94 91 GLU A C 1
ATOM 708 O O . GLU A 1 91 ? -2.343 -6.286 16.721 1.00 80.94 91 GLU A O 1
ATOM 713 N N . ILE A 1 92 ? -3.641 -5.207 15.241 1.00 83.00 92 ILE A N 1
ATOM 714 C CA . ILE A 1 92 ? -4.151 -4.178 16.159 1.00 83.00 92 ILE A CA 1
ATOM 715 C C . ILE A 1 92 ? -5.631 -3.896 15.888 1.00 83.00 92 ILE A C 1
ATOM 717 O O . ILE A 1 92 ? -6.111 -4.057 14.765 1.00 83.00 92 ILE A O 1
ATOM 721 N N . ALA A 1 93 ? -6.352 -3.434 16.913 1.00 77.12 93 ALA A N 1
ATOM 722 C CA . ALA A 1 93 ? -7.751 -3.044 16.777 1.00 77.12 93 ALA A CA 1
ATOM 723 C C . ALA A 1 93 ? -7.917 -1.880 15.785 1.00 77.12 93 ALA A C 1
ATOM 725 O O . ALA A 1 93 ? -7.115 -0.939 15.764 1.00 77.12 93 ALA A O 1
ATOM 726 N N . ALA A 1 94 ? -8.978 -1.941 14.978 1.00 71.88 94 ALA A N 1
ATOM 727 C CA . ALA A 1 94 ? -9.355 -0.836 14.109 1.00 71.88 94 ALA A CA 1
ATOM 728 C C . ALA A 1 94 ? -9.673 0.417 14.945 1.00 71.88 94 ALA A C 1
ATOM 730 O O . ALA A 1 94 ? -10.205 0.290 16.053 1.00 71.88 94 ALA A O 1
ATOM 731 N N . PRO A 1 95 ? -9.349 1.624 14.447 1.00 65.88 95 PRO A N 1
ATOM 732 C CA . PRO A 1 95 ? -9.760 2.850 15.117 1.00 65.88 95 PRO A CA 1
ATOM 733 C C . PRO A 1 95 ? -11.289 2.883 15.240 1.00 65.88 95 PRO A C 1
ATOM 735 O O . PRO A 1 95 ? -11.996 2.512 14.299 1.00 65.88 95 PRO A O 1
ATOM 738 N N . ALA A 1 96 ? -11.787 3.302 16.406 1.00 66.00 96 ALA A N 1
ATOM 739 C CA . ALA A 1 96 ? -13.215 3.519 16.602 1.00 66.00 96 ALA A CA 1
ATOM 740 C C . ALA A 1 96 ? -13.713 4.584 15.603 1.00 66.00 96 ALA A C 1
ATOM 742 O O . ALA A 1 96 ? -12.968 5.527 15.323 1.00 66.00 96 ALA A O 1
ATOM 743 N N . PRO A 1 97 ? -14.920 4.434 15.032 1.00 61.00 97 PRO A N 1
ATOM 744 C CA . PRO A 1 97 ? -15.517 5.494 14.231 1.00 61.00 97 PRO A CA 1
ATOM 745 C C . PRO A 1 97 ? -15.800 6.706 15.133 1.00 61.00 97 PRO A C 1
ATOM 747 O O . PRO A 1 97 ? -16.434 6.539 16.175 1.00 61.00 97 PRO A O 1
ATOM 750 N N . ASP A 1 98 ? -15.302 7.882 14.737 1.00 57.66 98 ASP A N 1
ATOM 751 C CA . ASP A 1 98 ? -15.688 9.178 15.320 1.00 57.66 98 ASP A CA 1
ATOM 752 C C . ASP A 1 98 ? -17.159 9.510 15.015 1.00 57.66 98 ASP A C 1
ATOM 754 O O . ASP A 1 98 ? -17.602 9.246 13.867 1.00 57.66 98 ASP A O 1
#

Secondary structure (DSSP, 8-state):
-PPPP-PPPPHHHHHT-HHHHHHHHHHHTT--EEPP--SSS-SS--EEETTEE-HHHHHHHHHTTSEE--SSS--EE-HHHHHHHHHHTTSSPPPPP-

Foldseek 3Di:
DDDDDDDQDDLVRQLVDPVLLVVLVCQAVVQWDFADPPPDDDQGGFIDHPRDTCPVVVVSCVVNQQWDDDSDDGIHGGPSVVVSNCCSVVVDPDDDDD